Protein AF-A0A444QZM5-F1 (afdb_monomer)

pLDDT: mean 93.33, std 8.91, range [48.16, 98.94]

InterPro domains:
  IPR011050 Pectin lyase fold/virulence factor [SSF51126] (6-172)
  IPR012332 Autotransporter, pectate lyase C-like domain superfamily [G3DSA:2.160.20.20] (1-173)
  IPR043990 Autochaperone domain type 1 [PF18883] (43-160)
  IPR043990 Autochaperone domain type 1 [cd01344] (5-173)

Structure (mmCIF, N/CA/C/O backbone):
data_AF-A0A444QZM5-F1
#
_entry.id   AF-A0A444QZM5-F1
#
loop_
_atom_site.group_PDB
_atom_site.id
_atom_site.type_symbol
_atom_site.label_atom_id
_atom_site.label_alt_id
_atom_site.label_comp_id
_atom_site.label_asym_id
_atom_site.label_entity_id
_atom_site.label_seq_id
_atom_site.pdbx_PDB_ins_code
_atom_site.Cartn_x
_atom_site.Cartn_y
_atom_site.Cartn_z
_atom_site.occupancy
_atom_site.B_iso_or_equiv
_atom_site.auth_seq_id
_atom_site.auth_comp_id
_atom_site.auth_asym_id
_atom_site.auth_atom_id
_atom_site.pdbx_PDB_model_num
ATOM 1 N N . ILE A 1 1 ? -2.865 -13.140 19.852 1.00 48.16 1 ILE A N 1
ATOM 2 C CA . ILE A 1 1 ? -3.986 -13.309 18.902 1.00 48.16 1 ILE A CA 1
ATOM 3 C C . ILE A 1 1 ? -5.109 -12.424 19.416 1.00 48.16 1 ILE A C 1
ATOM 5 O O . ILE A 1 1 ? -5.540 -12.641 20.545 1.00 48.16 1 ILE A O 1
ATOM 9 N N . ALA A 1 2 ? -5.468 -11.370 18.686 1.00 49.56 2 ALA A N 1
ATOM 10 C CA . ALA A 1 2 ? -6.613 -10.533 19.038 1.00 49.56 2 ALA A CA 1
ATOM 11 C C . ALA A 1 2 ? -7.900 -11.242 18.573 1.00 49.56 2 ALA A C 1
ATOM 13 O O . ALA A 1 2 ? -7.873 -11.994 17.602 1.00 49.56 2 ALA A O 1
ATOM 14 N N . GLN A 1 3 ? -9.004 -11.099 19.308 1.00 54.69 3 GLN A N 1
ATOM 15 C CA . GLN A 1 3 ? -10.288 -11.703 18.933 1.00 54.69 3 GLN A CA 1
ATOM 16 C C . GLN A 1 3 ? -11.061 -10.740 18.021 1.00 54.69 3 GLN A C 1
ATOM 18 O O . GLN A 1 3 ? -11.029 -9.530 18.237 1.00 54.69 3 GLN A O 1
ATOM 23 N N . ARG A 1 4 ? -11.807 -11.263 17.035 1.00 61.09 4 ARG A N 1
ATOM 24 C CA . ARG A 1 4 ? -12.727 -10.449 16.218 1.00 61.09 4 ARG A CA 1
ATOM 25 C C . ARG A 1 4 ? -13.604 -9.572 17.119 1.00 61.09 4 ARG A C 1
ATOM 27 O O . ARG A 1 4 ? -14.242 -10.082 18.036 1.00 61.09 4 ARG A O 1
ATOM 34 N N . GLY A 1 5 ? -13.636 -8.269 16.842 1.00 66.38 5 GLY A N 1
ATOM 35 C CA . GLY A 1 5 ? -14.385 -7.279 17.625 1.00 66.38 5 GLY A CA 1
ATOM 36 C C . GLY A 1 5 ? -13.580 -6.531 18.695 1.00 66.38 5 GLY A C 1
ATOM 37 O O . GLY A 1 5 ? -14.138 -5.652 19.350 1.00 66.38 5 GLY A O 1
ATOM 38 N N . THR A 1 6 ? -12.283 -6.808 18.873 1.00 84.31 6 THR A N 1
ATOM 39 C CA . THR A 1 6 ? -11.417 -5.941 19.688 1.00 84.31 6 THR A CA 1
ATOM 40 C C . THR A 1 6 ? -11.025 -4.669 18.933 1.00 84.31 6 THR A C 1
ATOM 42 O O . THR A 1 6 ? -11.090 -4.604 17.703 1.00 84.31 6 THR A O 1
ATOM 45 N N . ALA A 1 7 ? -10.589 -3.645 19.670 1.00 90.62 7 ALA A N 1
ATOM 46 C CA . ALA A 1 7 ? -10.067 -2.408 19.102 1.00 90.62 7 ALA A CA 1
ATOM 47 C C . ALA A 1 7 ? -8.675 -2.097 19.665 1.00 90.62 7 ALA A C 1
ATOM 49 O O . ALA A 1 7 ?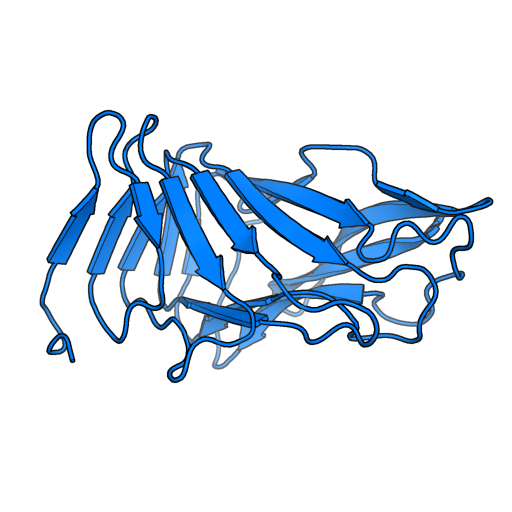 -8.467 -2.118 20.878 1.00 90.62 7 ALA A O 1
ATOM 50 N N . LEU A 1 8 ? -7.738 -1.759 18.780 1.00 94.31 8 LEU A N 1
ATOM 51 C CA . LEU A 1 8 ? -6.432 -1.208 19.112 1.00 94.31 8 LEU A CA 1
ATOM 52 C C . LEU A 1 8 ? -6.386 0.255 18.670 1.00 94.31 8 LEU A C 1
ATOM 54 O O . LEU A 1 8 ? -6.598 0.578 17.501 1.00 94.31 8 LEU A O 1
ATOM 58 N N . LYS A 1 9 ? -6.070 1.152 19.601 1.00 95.81 9 LYS A N 1
ATOM 59 C CA . LYS A 1 9 ? -5.902 2.575 19.311 1.00 95.81 9 LYS A CA 1
ATOM 60 C C . LYS A 1 9 ? -4.460 2.981 19.587 1.00 95.81 9 LYS A C 1
ATOM 62 O O . LYS A 1 9 ? -4.012 2.914 20.727 1.00 95.81 9 LYS A O 1
ATOM 67 N N . LEU A 1 10 ? -3.753 3.414 18.549 1.00 96.44 10 LEU A N 1
ATOM 68 C CA . LEU A 1 10 ? -2.413 3.981 18.656 1.00 96.44 10 LEU A CA 1
ATOM 69 C C . LEU A 1 10 ? -2.535 5.509 18.619 1.00 96.44 10 LEU A C 1
ATOM 71 O O . LEU A 1 10 ? -3.093 6.077 17.677 1.00 96.44 10 LEU A O 1
ATOM 75 N N . THR A 1 11 ? -2.054 6.177 19.667 1.00 95.81 11 THR A N 1
ATOM 76 C CA . THR A 1 11 ? -2.196 7.631 19.860 1.00 95.81 11 THR A CA 1
ATOM 77 C C . THR A 1 11 ? -0.871 8.290 20.20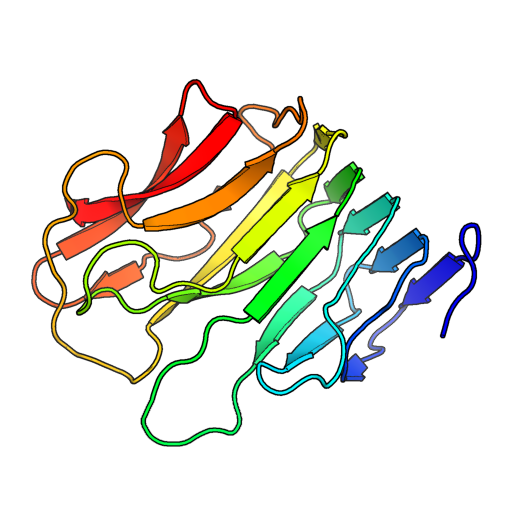1 1.00 95.81 11 THR A C 1
ATOM 79 O O . THR A 1 11 ? 0.067 7.612 20.603 1.00 95.81 11 THR A O 1
ATOM 82 N N . GLY A 1 12 ? -0.800 9.621 20.106 1.00 94.19 12 GLY A N 1
ATOM 83 C CA . GLY A 1 12 ? 0.451 10.341 20.349 1.00 94.19 12 GLY A CA 1
ATOM 84 C C . GLY A 1 12 ? 1.554 9.815 19.432 1.00 94.19 12 GLY A C 1
ATOM 85 O O . GLY A 1 12 ? 1.264 9.434 18.304 1.00 94.19 12 GLY A O 1
ATOM 86 N N . SER A 1 13 ? 2.785 9.742 19.930 1.00 95.75 13 SER A N 1
ATOM 87 C CA . SER A 1 13 ? 3.947 9.245 19.177 1.00 95.75 13 SER A CA 1
ATOM 88 C C . SER A 1 13 ? 4.198 7.741 19.361 1.00 95.75 13 SER A C 1
ATOM 90 O O . SER A 1 13 ? 5.345 7.296 19.337 1.00 95.75 13 SER A O 1
ATOM 92 N N . THR A 1 14 ? 3.155 6.942 19.623 1.00 97.69 14 THR A N 1
ATOM 93 C CA . THR A 1 14 ? 3.309 5.491 19.806 1.00 97.69 14 THR A CA 1
ATOM 94 C C . THR A 1 14 ? 3.831 4.826 18.535 1.00 97.69 14 THR A C 1
ATOM 96 O O . THR A 1 14 ? 3.341 5.088 17.436 1.00 97.69 14 THR A O 1
ATOM 99 N N . VAL A 1 15 ? 4.778 3.903 18.709 1.00 98.00 15 VAL A N 1
ATOM 100 C CA . VAL A 1 15 ? 5.305 3.045 17.646 1.00 98.00 15 VAL A CA 1
ATOM 101 C C . VAL A 1 15 ? 4.953 1.593 17.952 1.00 98.00 15 VAL A C 1
ATOM 103 O O . VAL A 1 15 ? 5.348 1.062 18.989 1.00 98.00 15 VAL A O 1
ATOM 106 N N . LEU A 1 16 ? 4.236 0.943 17.038 1.00 97.19 16 LEU A N 1
ATOM 107 C CA . LEU A 1 16 ? 4.004 -0.498 17.054 1.00 97.19 16 LEU A CA 1
ATOM 108 C C . LEU A 1 16 ? 4.927 -1.178 16.041 1.00 97.19 16 LEU A C 1
ATOM 110 O O . LEU A 1 16 ? 4.974 -0.771 14.884 1.00 97.19 16 LEU A O 1
ATOM 114 N N . ASN A 1 17 ? 5.611 -2.244 16.455 1.00 95.88 17 ASN A N 1
ATOM 115 C CA . ASN A 1 17 ? 6.415 -3.088 15.571 1.00 95.88 17 ASN A CA 1
ATOM 116 C C . ASN A 1 17 ? 5.840 -4.505 15.571 1.00 95.88 17 ASN A C 1
ATOM 118 O O . ASN A 1 17 ? 5.794 -5.140 16.624 1.00 95.88 17 ASN A O 1
ATOM 122 N N . GLY A 1 18 ? 5.422 -5.001 14.407 1.00 94.56 18 GLY A N 1
ATOM 123 C CA . GLY A 1 18 ? 4.886 -6.354 14.252 1.00 94.56 18 GLY A CA 1
ATOM 124 C C . GLY A 1 18 ? 3.562 -6.398 13.497 1.00 94.56 18 GLY A C 1
ATOM 125 O O . GLY A 1 18 ? 3.063 -5.381 13.019 1.00 94.56 18 GLY A O 1
ATOM 126 N N . ALA A 1 19 ? 3.001 -7.597 13.378 1.00 93.12 19 ALA A N 1
ATOM 127 C CA . ALA A 1 19 ? 1.701 -7.805 12.754 1.00 93.12 19 ALA A CA 1
ATOM 128 C C . ALA A 1 19 ? 0.545 -7.641 13.751 1.00 93.12 19 ALA A C 1
ATOM 130 O O . ALA A 1 19 ? 0.7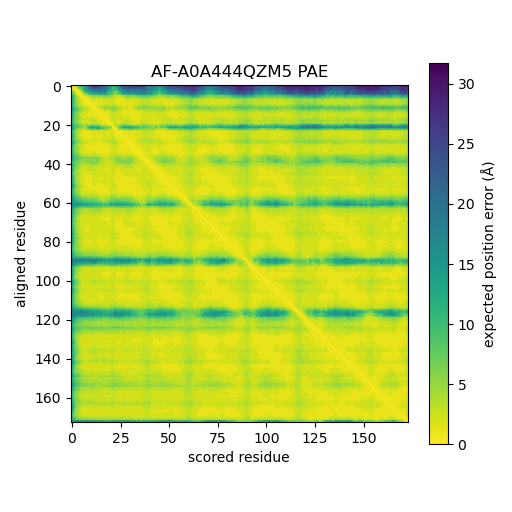09 -7.792 14.962 1.00 93.12 19 ALA A O 1
ATOM 131 N N . ILE A 1 20 ? -0.635 -7.355 13.209 1.00 91.69 20 ILE A N 1
ATOM 132 C CA . ILE A 1 20 ? -1.913 -7.299 13.925 1.00 91.69 20 ILE A CA 1
ATOM 133 C C . ILE A 1 20 ? -2.830 -8.353 13.303 1.00 91.69 20 ILE A C 1
ATOM 135 O O . ILE A 1 20 ? -2.944 -8.378 12.087 1.00 91.69 20 ILE A O 1
ATOM 139 N N . ASP A 1 21 ? -3.486 -9.197 14.099 1.00 85.50 21 ASP A N 1
ATOM 140 C CA . ASP A 1 21 ? -4.302 -10.310 13.586 1.00 85.50 21 ASP A CA 1
ATOM 141 C C . ASP A 1 21 ? -5.433 -10.704 14.564 1.00 85.50 21 ASP A C 1
ATOM 143 O O . ASP A 1 21 ? -5.129 -11.115 15.696 1.00 85.50 21 ASP A O 1
ATOM 147 N N . PRO A 1 22 ? -6.719 -10.636 14.154 1.00 81.62 22 PRO A N 1
ATOM 148 C CA . PRO A 1 22 ? -7.412 -9.506 13.527 1.00 81.62 22 PRO A CA 1
ATOM 149 C C . PRO A 1 22 ? -8.124 -8.612 14.568 1.00 81.62 22 PRO A C 1
ATOM 151 O O . PRO A 1 22 ? -8.666 -9.100 15.558 1.00 81.62 22 PRO A O 1
ATOM 154 N N . THR A 1 23 ? -8.139 -7.291 14.361 1.00 86.12 23 THR A N 1
ATOM 155 C CA . THR A 1 23 ? -8.777 -6.307 15.269 1.00 86.12 23 THR A CA 1
ATOM 156 C C . THR A 1 23 ? -9.147 -5.031 14.505 1.00 86.12 23 THR A C 1
ATOM 158 O O . THR A 1 23 ? -8.558 -4.758 13.462 1.00 86.12 23 THR A O 1
ATOM 161 N N . ASN A 1 24 ? -10.056 -4.208 15.033 1.00 94.06 24 ASN A N 1
ATOM 162 C CA . ASN A 1 24 ? -10.238 -2.832 14.557 1.00 94.06 24 ASN A CA 1
ATOM 163 C C . ASN A 1 24 ? -9.051 -1.970 14.989 1.00 94.06 24 ASN A C 1
ATOM 165 O O . ASN A 1 24 ? -8.594 -2.086 16.127 1.00 94.06 24 ASN A O 1
ATOM 169 N N . VAL A 1 25 ? -8.559 -1.094 14.117 1.00 96.75 25 VAL A N 1
ATOM 170 C CA . VAL A 1 25 ? -7.373 -0.275 14.375 1.00 96.75 25 VAL A CA 1
ATOM 171 C C . VAL A 1 25 ? -7.661 1.199 14.110 1.00 96.75 25 VAL A C 1
ATOM 173 O O . VAL A 1 25 ? -8.182 1.588 13.070 1.00 96.75 25 VAL A O 1
ATOM 176 N N . THR A 1 26 ? -7.269 2.057 15.048 1.00 97.88 26 THR A N 1
ATOM 177 C CA . THR A 1 26 ? -7.191 3.507 14.835 1.00 97.88 26 THR A CA 1
ATOM 178 C C . THR A 1 26 ? -5.751 3.970 15.014 1.00 97.88 26 THR A C 1
ATOM 180 O O . THR A 1 26 ? -5.203 3.854 16.112 1.00 97.88 26 THR A O 1
ATOM 183 N N . LEU A 1 27 ? -5.154 4.524 13.956 1.00 97.88 27 LEU A N 1
ATOM 184 C CA . LEU A 1 27 ? -3.873 5.231 14.004 1.00 97.88 27 LEU A CA 1
ATOM 185 C C . LEU A 1 27 ? -4.126 6.739 14.003 1.00 97.88 27 LEU A C 1
ATOM 187 O O . LEU A 1 27 ? -4.513 7.293 12.975 1.00 97.88 27 LEU A O 1
ATOM 191 N N . ALA A 1 28 ? -3.864 7.409 15.127 1.00 98.19 28 ALA A N 1
ATOM 192 C CA . ALA A 1 28 ? -3.828 8.871 15.178 1.00 98.19 28 ALA A CA 1
ATOM 193 C C . ALA A 1 28 ? -2.601 9.430 14.430 1.00 98.19 28 ALA A C 1
ATOM 195 O O . ALA A 1 28 ? -1.637 8.706 14.199 1.00 98.19 28 ALA A O 1
ATOM 196 N N . SER A 1 29 ? -2.602 10.726 14.103 1.00 96.94 29 SER A N 1
ATOM 197 C CA . SER A 1 29 ? -1.603 11.360 13.223 1.00 96.94 29 SER A CA 1
ATOM 198 C C . SER A 1 29 ? -0.136 11.227 13.649 1.00 96.94 29 SER A C 1
ATOM 200 O O . SER A 1 29 ? 0.737 11.181 12.789 1.00 96.94 29 SER A O 1
ATOM 202 N N . GLY A 1 30 ? 0.153 11.128 14.949 1.00 95.62 30 GLY A N 1
ATOM 203 C CA . GLY A 1 30 ? 1.518 10.905 15.450 1.00 95.62 30 GLY A CA 1
ATOM 204 C C . GLY A 1 30 ? 1.942 9.434 15.527 1.00 95.62 30 GLY A C 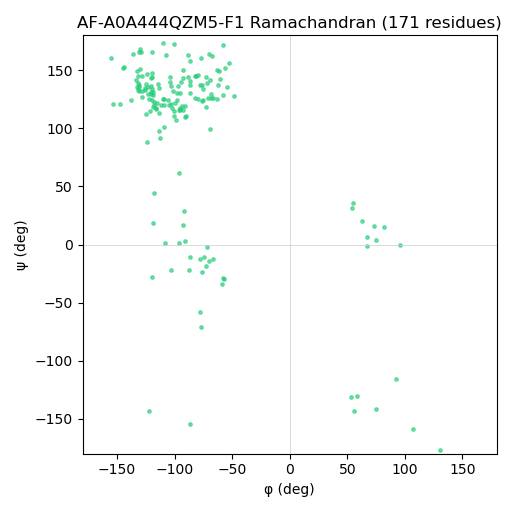1
ATOM 205 O O . GLY A 1 30 ? 3.114 9.146 15.766 1.00 95.62 30 GLY A O 1
ATOM 206 N N . ALA A 1 31 ? 1.006 8.497 15.364 1.00 98.44 31 ALA A N 1
ATOM 207 C CA . ALA A 1 31 ? 1.262 7.084 15.592 1.00 98.44 31 ALA A CA 1
ATOM 208 C C . ALA A 1 31 ? 1.918 6.433 14.375 1.00 98.44 31 ALA A C 1
ATOM 210 O O . ALA A 1 31 ? 1.590 6.745 13.230 1.00 98.44 31 ALA A O 1
ATOM 211 N N . THR A 1 32 ? 2.805 5.474 14.632 1.00 98.62 32 THR A N 1
ATOM 212 C CA . THR A 1 32 ? 3.478 4.681 13.601 1.00 98.62 32 THR A CA 1
ATOM 213 C C . THR A 1 32 ? 3.234 3.194 13.819 1.00 98.62 32 THR A C 1
ATOM 215 O O . THR A 1 32 ? 3.368 2.688 14.934 1.00 98.62 32 THR A O 1
ATOM 218 N N . TRP A 1 33 ? 2.934 2.474 12.744 1.00 98.44 33 TRP A N 1
ATOM 219 C CA . TRP A 1 33 ? 2.886 1.018 12.719 1.00 98.44 33 TRP A CA 1
ATOM 220 C C . TRP A 1 33 ? 3.859 0.469 11.674 1.00 98.44 33 TRP A C 1
ATOM 222 O O . TRP A 1 33 ? 3.691 0.675 10.477 1.00 98.44 33 TRP A O 1
ATOM 232 N N . ASN A 1 34 ? 4.875 -0.255 12.135 1.00 98.12 34 ASN A N 1
ATOM 233 C CA . ASN A 1 34 ? 5.849 -0.931 11.291 1.00 98.12 34 ASN A CA 1
ATOM 234 C C . ASN A 1 34 ? 5.445 -2.403 11.101 1.00 98.12 34 ASN A C 1
ATOM 236 O O . ASN A 1 34 ? 5.436 -3.175 12.065 1.00 98.12 34 ASN A O 1
ATOM 240 N N . ILE A 1 35 ? 5.142 -2.787 9.861 1.00 97.31 35 ILE A N 1
ATOM 241 C CA . ILE A 1 35 ? 4.800 -4.150 9.442 1.00 97.31 35 ILE A CA 1
ATOM 242 C C . ILE A 1 35 ? 6.053 -4.792 8.832 1.00 97.31 35 ILE A C 1
ATOM 244 O O . ILE A 1 35 ? 6.442 -4.422 7.722 1.00 97.31 35 ILE A O 1
ATOM 248 N N . PRO A 1 36 ? 6.708 -5.741 9.521 1.00 94.38 36 PRO A N 1
ATOM 249 C CA . PRO A 1 36 ? 7.919 -6.353 9.003 1.00 94.38 36 PRO A CA 1
ATOM 250 C C . PRO A 1 36 ? 7.609 -7.473 7.998 1.00 94.38 36 PRO A C 1
ATOM 252 O O . PRO A 1 36 ? 6.659 -8.238 8.163 1.00 94.38 36 PRO A O 1
ATOM 255 N N . ASP A 1 37 ? 8.455 -7.623 6.978 1.00 90.75 37 ASP A N 1
ATOM 256 C CA . ASP A 1 37 ? 8.315 -8.639 5.917 1.00 90.75 37 ASP A CA 1
ATOM 257 C C . ASP A 1 37 ? 8.599 -10.091 6.328 1.00 90.75 37 ASP A C 1
ATOM 259 O O . ASP A 1 37 ? 8.515 -11.031 5.535 1.00 90.75 37 ASP A O 1
ATOM 263 N N . ASN A 1 38 ? 8.982 -10.274 7.582 1.00 87.19 38 ASN A N 1
ATOM 264 C CA . ASN A 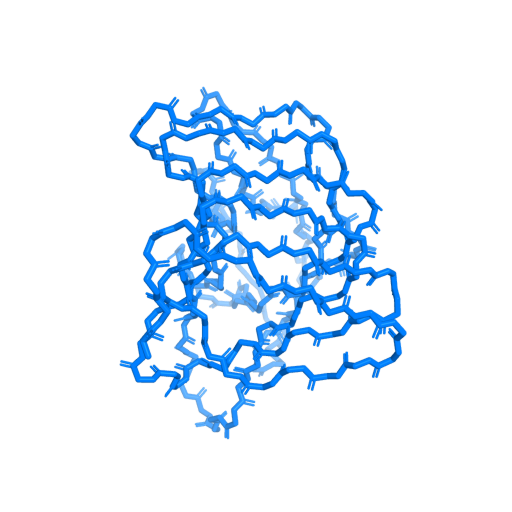1 38 ? 9.227 -11.556 8.213 1.00 87.19 38 ASN A CA 1
ATOM 265 C C . ASN A 1 38 ? 8.287 -11.786 9.403 1.00 87.19 38 ASN A C 1
ATOM 267 O O . ASN A 1 38 ? 8.584 -12.633 10.246 1.00 87.19 38 ASN A O 1
ATOM 271 N N . ALA A 1 39 ? 7.177 -11.042 9.488 1.00 87.31 39 ALA A N 1
ATOM 272 C CA . ALA A 1 39 ? 6.138 -11.326 10.465 1.00 87.31 39 ALA A CA 1
ATOM 273 C C . ALA A 1 39 ? 5.676 -12.789 10.341 1.00 87.31 39 ALA A C 1
ATOM 275 O O . ALA A 1 39 ? 5.465 -13.300 9.241 1.00 87.31 39 ALA A O 1
ATOM 276 N N . THR A 1 40 ? 5.522 -13.469 11.478 1.00 86.69 40 THR A N 1
ATOM 277 C CA . THR A 1 40 ? 5.087 -14.876 11.531 1.00 86.69 40 THR A CA 1
ATOM 278 C C . THR A 1 40 ? 3.606 -15.054 11.200 1.00 86.69 40 THR A C 1
ATOM 280 O O . THR A 1 40 ? 3.183 -16.159 10.871 1.00 86.69 40 THR A O 1
ATOM 283 N N . VAL A 1 41 ? 2.830 -13.972 11.277 1.00 90.44 41 VAL A N 1
ATOM 284 C CA . VAL A 1 41 ? 1.423 -13.893 10.880 1.00 90.44 41 VAL A CA 1
ATOM 285 C C . VAL A 1 41 ? 1.220 -12.686 9.972 1.00 90.44 41 VAL A C 1
ATOM 287 O O . VAL A 1 41 ? 1.939 -11.690 10.077 1.00 90.44 41 VAL A O 1
ATOM 290 N N . GLN A 1 42 ? 0.241 -12.774 9.075 1.00 91.56 42 GLN A N 1
ATOM 291 C CA . GLN A 1 42 ? -0.135 -11.661 8.211 1.00 91.56 42 GLN A CA 1
ATOM 292 C C . GLN A 1 42 ? -0.865 -10.585 9.020 1.00 91.56 42 GLN A C 1
ATOM 294 O O . GLN A 1 42 ? -1.655 -10.901 9.905 1.00 91.56 42 GLN A O 1
ATOM 299 N N . SER A 1 43 ? -0.641 -9.313 8.685 1.00 95.38 43 SER A N 1
ATOM 300 C CA . SER A 1 43 ? -1.444 -8.228 9.245 1.00 95.38 43 SER A CA 1
ATOM 301 C C . SER A 1 43 ? -2.850 -8.234 8.641 1.00 95.38 43 SER A C 1
ATOM 303 O O . SER A 1 43 ? -3.000 -8.039 7.431 1.00 95.38 43 SER A O 1
ATOM 305 N N . VAL A 1 44 ? -3.869 -8.426 9.476 1.00 95.56 44 VAL A N 1
ATOM 306 C CA . VAL A 1 44 ? -5.290 -8.436 9.117 1.00 95.56 44 VAL A CA 1
ATOM 307 C C . VAL A 1 44 ? -6.053 -7.472 10.030 1.00 95.56 44 VAL A C 1
ATOM 309 O O . VAL A 1 44 ? -5.956 -7.545 11.253 1.00 95.56 44 VAL A O 1
ATOM 312 N N . VAL A 1 45 ? -6.817 -6.556 9.438 1.00 95.75 45 VAL A N 1
ATOM 313 C CA . VAL A 1 45 ? -7.606 -5.533 10.140 1.00 95.75 45 VAL A CA 1
ATOM 314 C C . VAL A 1 45 ? -9.032 -5.535 9.599 1.00 95.75 45 VAL A C 1
ATOM 316 O O . VAL A 1 45 ? -9.235 -5.580 8.388 1.00 95.75 45 VAL A O 1
ATOM 319 N N . ASP A 1 46 ? -10.026 -5.477 10.483 1.00 94.75 46 ASP A N 1
ATOM 320 C CA . ASP A 1 46 ? -11.422 -5.341 10.058 1.00 94.75 46 ASP A CA 1
ATOM 321 C C . ASP A 1 46 ? -11.680 -3.875 9.658 1.00 94.75 46 ASP A C 1
ATOM 323 O O . ASP A 1 46 ? -11.735 -3.566 8.469 1.00 94.75 46 ASP A O 1
ATOM 327 N N . ASP A 1 47 ? -11.718 -2.951 10.620 1.00 96.81 47 ASP A N 1
ATOM 328 C CA . ASP A 1 47 ? -11.848 -1.512 10.352 1.00 96.81 47 ASP A CA 1
ATOM 329 C C . ASP A 1 47 ? -10.552 -0.748 10.663 1.00 96.81 47 ASP A C 1
ATOM 331 O O . ASP A 1 47 ? -10.054 -0.789 11.790 1.00 96.81 47 ASP A O 1
ATOM 335 N N . LEU A 1 48 ? -10.023 -0.005 9.685 1.00 98.31 48 LEU A N 1
ATOM 336 C CA . LEU A 1 48 ? -8.839 0.845 9.818 1.00 98.31 48 LEU A CA 1
ATOM 337 C C . LEU A 1 48 ? -9.203 2.332 9.682 1.00 98.31 48 LEU A C 1
ATOM 339 O O . LEU A 1 48 ? -9.533 2.798 8.594 1.00 98.31 48 LEU A O 1
ATOM 343 N N . SER A 1 49 ? -9.059 3.096 10.765 1.00 98.50 49 SER A N 1
ATOM 344 C CA . SER A 1 49 ? -9.050 4.566 10.739 1.00 98.50 49 SER A CA 1
ATOM 345 C C . SER A 1 49 ? -7.607 5.071 10.684 1.00 98.50 49 SER A C 1
ATOM 347 O O . SER A 1 49 ? -6.817 4.795 11.594 1.00 98.50 49 SER A O 1
ATOM 349 N N . HIS A 1 50 ? -7.241 5.766 9.605 1.00 98.44 50 HIS A N 1
ATOM 350 C CA . HIS A 1 50 ? -5.840 5.975 9.236 1.00 98.44 50 HIS A CA 1
ATOM 351 C C . HIS A 1 50 ? -5.454 7.454 9.095 1.00 98.44 50 HIS A C 1
ATOM 353 O O . HIS A 1 50 ? -5.487 8.013 8.000 1.00 98.44 50 HIS A O 1
ATOM 359 N N . ALA A 1 51 ? -5.042 8.074 10.204 1.00 98.69 51 ALA A N 1
ATOM 360 C CA . ALA A 1 51 ? -4.422 9.405 10.215 1.00 98.69 51 ALA A CA 1
ATOM 361 C C . ALA A 1 51 ? -2.892 9.354 10.398 1.00 98.69 51 ALA A C 1
ATOM 363 O O . ALA A 1 51 ? -2.206 10.319 10.076 1.00 98.69 51 ALA A O 1
ATOM 364 N N . GLY A 1 52 ? -2.365 8.258 10.956 1.00 98.56 52 GLY A N 1
ATOM 365 C CA . GLY A 1 52 ? -0.939 8.070 11.252 1.00 98.56 52 GLY A CA 1
ATOM 366 C C . GLY A 1 52 ? -0.112 7.511 10.094 1.00 98.56 52 GLY A C 1
ATOM 367 O O . GLY A 1 52 ? -0.453 7.667 8.925 1.00 98.56 52 GLY A O 1
ATOM 368 N N . GLN A 1 53 ? 0.990 6.846 10.435 1.00 98.75 53 GLN A N 1
ATOM 369 C CA . GLN A 1 53 ? 1.946 6.274 9.488 1.00 98.75 53 GLN A CA 1
ATOM 370 C C . GLN A 1 53 ? 1.946 4.744 9.569 1.00 98.75 53 GLN A C 1
ATOM 372 O O . GLN A 1 53 ? 1.997 4.168 10.656 1.00 98.75 53 GLN A O 1
ATOM 377 N N . ILE A 1 54 ? 1.929 4.078 8.420 1.00 98.81 54 ILE A N 1
ATOM 378 C CA . ILE A 1 54 ? 2.174 2.641 8.298 1.00 98.81 54 ILE A CA 1
ATOM 379 C C . ILE A 1 54 ? 3.410 2.458 7.427 1.00 98.81 54 ILE A C 1
ATOM 381 O O . ILE A 1 54 ? 3.485 2.997 6.325 1.00 98.81 54 ILE A O 1
ATOM 385 N N . HIS A 1 55 ? 4.377 1.682 7.897 1.00 98.38 55 HIS A N 1
ATOM 386 C CA . HIS A 1 55 ? 5.588 1.380 7.147 1.00 98.38 55 HIS A CA 1
ATOM 387 C C . HIS A 1 55 ? 5.733 -0.119 6.973 1.00 98.38 55 HIS A C 1
ATOM 389 O O . HIS A 1 55 ? 5.798 -0.858 7.954 1.00 98.38 55 HIS A O 1
ATOM 395 N N . PHE A 1 56 ? 5.862 -0.566 5.732 1.00 97.56 56 PHE A N 1
ATOM 396 C CA . PHE A 1 56 ? 6.370 -1.902 5.475 1.00 97.56 56 PHE A CA 1
ATOM 397 C C . PHE A 1 56 ? 7.892 -1.890 5.589 1.00 97.56 56 PHE A C 1
ATOM 399 O O . PHE A 1 56 ? 8.573 -1.094 4.940 1.00 97.56 56 PHE A O 1
ATOM 406 N N . THR A 1 57 ? 8.438 -2.756 6.439 1.00 94.56 57 THR A N 1
ATOM 407 C CA . THR A 1 57 ? 9.865 -2.760 6.775 1.00 94.56 57 THR A CA 1
ATOM 408 C C . THR A 1 57 ? 10.529 -4.082 6.393 1.00 94.56 57 THR A C 1
ATOM 410 O O . THR A 1 57 ? 9.918 -5.149 6.419 1.00 94.56 57 THR A O 1
ATOM 413 N N . SER A 1 58 ? 11.810 -4.015 6.015 1.00 90.94 58 SER A N 1
ATOM 414 C CA . SER A 1 58 ? 12.683 -5.187 5.882 1.00 90.94 58 SER A CA 1
ATOM 415 C C . SER A 1 58 ? 13.872 -5.033 6.801 1.00 90.94 58 SER A C 1
ATOM 417 O O . SER A 1 58 ? 14.445 -3.948 6.877 1.00 90.94 58 SER A O 1
ATOM 419 N N . THR A 1 59 ? 14.318 -6.137 7.381 1.00 86.44 59 THR A N 1
ATOM 420 C CA . THR A 1 59 ? 15.694 -6.273 7.877 1.00 86.44 59 THR A CA 1
ATOM 421 C C . THR A 1 59 ? 16.525 -7.214 7.003 1.00 86.44 59 THR A C 1
ATOM 423 O O . THR A 1 59 ? 17.692 -7.462 7.300 1.00 86.44 59 THR A O 1
ATOM 426 N N . ARG A 1 60 ? 15.945 -7.755 5.921 1.00 83.44 60 ARG A N 1
ATOM 427 C CA . ARG A 1 60 ? 16.620 -8.701 5.034 1.00 83.44 60 ARG A CA 1
ATOM 428 C C . ARG A 1 60 ? 17.595 -7.963 4.127 1.00 83.44 60 ARG A C 1
ATOM 430 O O . ARG A 1 60 ? 17.263 -6.946 3.522 1.00 83.44 60 ARG A O 1
ATOM 437 N N . THR A 1 61 ? 18.778 -8.537 3.965 1.00 77.44 61 THR A N 1
ATOM 438 C CA . THR A 1 61 ? 19.695 -8.193 2.881 1.00 77.44 61 THR A CA 1
ATOM 439 C C . THR A 1 61 ? 19.468 -9.160 1.715 1.00 77.44 61 THR A C 1
ATOM 441 O O . THR A 1 61 ? 19.217 -10.350 1.908 1.00 77.44 61 THR A O 1
ATOM 444 N N . GLY A 1 62 ? 19.508 -8.656 0.481 1.00 76.69 62 GLY A N 1
ATOM 445 C CA . GLY A 1 62 ? 19.342 -9.482 -0.719 1.00 76.69 62 GLY A CA 1
ATOM 446 C C . GLY A 1 62 ? 17.899 -9.579 -1.223 1.00 76.69 62 GLY A C 1
ATOM 447 O O . GLY A 1 62 ? 17.354 -8.595 -1.723 1.00 76.69 62 GLY A O 1
ATOM 448 N N . LYS A 1 63 ? 17.307 -10.784 -1.191 1.00 84.56 63 LYS A N 1
ATOM 449 C CA . LYS A 1 63 ? 16.031 -11.080 -1.869 1.00 84.56 63 LYS A CA 1
ATOM 450 C C . LYS A 1 63 ? 14.885 -10.242 -1.297 1.00 84.56 63 LYS A C 1
ATOM 452 O O . LYS A 1 63 ? 14.581 -10.324 -0.110 1.00 84.56 63 LYS A O 1
ATOM 457 N N . PHE A 1 64 ? 14.200 -9.512 -2.175 1.00 88.69 64 PHE A N 1
ATOM 458 C CA . PHE A 1 64 ? 12.966 -8.819 -1.829 1.00 88.69 64 PHE A CA 1
ATOM 459 C C . PHE A 1 64 ? 11.839 -9.823 -1.561 1.00 88.69 64 PHE A C 1
ATOM 461 O O . PHE A 1 64 ? 11.593 -10.722 -2.368 1.00 88.69 64 PHE A O 1
ATOM 468 N N . VAL A 1 65 ? 11.163 -9.660 -0.426 1.00 90.56 65 VAL A N 1
ATOM 469 C CA . VAL A 1 65 ? 9.974 -10.427 -0.053 1.00 90.56 65 VAL A CA 1
ATOM 470 C C . VAL A 1 65 ? 8.860 -9.423 0.252 1.00 90.56 65 VAL A C 1
ATOM 472 O O . VAL A 1 65 ? 8.979 -8.677 1.231 1.00 90.56 65 VAL A O 1
ATOM 475 N N . PRO A 1 66 ? 7.808 -9.363 -0.581 1.00 92.38 66 PRO A N 1
ATOM 476 C CA . PRO A 1 66 ? 6.642 -8.542 -0.298 1.00 92.38 66 PRO A CA 1
ATOM 477 C C . PRO A 1 66 ? 5.946 -8.961 0.995 1.00 92.38 66 PRO A C 1
ATOM 479 O O . PRO A 1 66 ? 5.800 -10.152 1.270 1.00 92.38 66 PRO A O 1
ATOM 482 N N . ALA A 1 67 ? 5.456 -7.983 1.745 1.00 94.88 67 ALA A N 1
ATOM 483 C CA . ALA A 1 67 ? 4.489 -8.185 2.811 1.00 94.88 67 ALA A CA 1
ATOM 484 C C . ALA A 1 67 ? 3.113 -7.656 2.398 1.00 94.88 67 ALA A C 1
ATOM 486 O O . ALA A 1 67 ? 2.958 -6.898 1.440 1.00 94.88 67 ALA A O 1
ATOM 487 N N . THR A 1 68 ? 2.085 -8.087 3.123 1.00 96.69 68 THR A N 1
ATOM 488 C CA . THR A 1 68 ? 0.702 -7.695 2.853 1.00 96.69 68 THR A CA 1
ATOM 489 C C . THR A 1 68 ? 0.007 -7.242 4.128 1.00 96.69 68 THR A C 1
ATOM 491 O O . THR A 1 68 ? 0.046 -7.939 5.142 1.00 96.69 68 THR A O 1
ATOM 494 N N . LEU A 1 69 ? -0.675 -6.103 4.043 1.00 98.31 69 LEU A N 1
ATOM 495 C CA . LEU A 1 69 ? -1.695 -5.677 4.994 1.00 98.31 69 LEU A CA 1
ATOM 496 C C . LEU A 1 69 ? -3.058 -5.937 4.361 1.00 98.31 69 LEU A C 1
ATOM 498 O O . LEU A 1 69 ? -3.375 -5.354 3.328 1.00 98.31 69 LEU A O 1
ATOM 502 N N . LYS A 1 70 ? -3.862 -6.801 4.975 1.00 98.19 70 LYS A N 1
ATOM 503 C CA . LYS A 1 70 ? -5.249 -7.021 4.575 1.00 98.19 70 LYS A CA 1
ATOM 504 C C . LYS A 1 70 ? -6.176 -6.207 5.471 1.00 98.19 70 LYS A C 1
ATOM 506 O O . LYS A 1 70 ? -6.070 -6.279 6.692 1.00 98.19 70 LYS A O 1
ATOM 511 N N . VAL A 1 71 ? -7.084 -5.458 4.864 1.00 98.12 71 VAL A N 1
ATOM 512 C CA . VAL A 1 71 ? -8.061 -4.609 5.544 1.00 98.12 71 VAL A CA 1
ATOM 513 C C . VAL A 1 71 ? -9.441 -4.885 4.962 1.00 98.12 71 VAL A C 1
ATOM 515 O O . VAL A 1 71 ? -9.572 -4.980 3.747 1.00 98.12 71 VAL A O 1
ATOM 518 N N . LYS A 1 72 ? -10.485 -4.994 5.784 1.00 97.62 72 LYS A N 1
ATOM 519 C CA . LYS A 1 72 ? -11.854 -5.036 5.254 1.00 97.62 72 LYS A CA 1
ATOM 520 C C . LYS A 1 72 ? -12.325 -3.631 4.877 1.00 97.62 72 LYS A C 1
ATOM 522 O O . LYS A 1 72 ? -12.634 -3.386 3.716 1.00 97.62 72 LYS A O 1
ATOM 527 N N . ASN A 1 73 ? -12.325 -2.702 5.831 1.00 98.44 73 ASN A N 1
ATOM 528 C CA . ASN A 1 73 ? -12.693 -1.305 5.612 1.00 98.44 73 ASN A CA 1
ATOM 529 C C . ASN A 1 73 ? -11.545 -0.365 5.977 1.00 98.44 73 ASN A C 1
ATOM 531 O O . ASN A 1 73 ? -11.011 -0.418 7.083 1.00 98.44 73 ASN A O 1
ATOM 535 N N . LEU A 1 74 ? -11.203 0.541 5.067 1.00 98.81 74 LEU A N 1
ATOM 536 C CA . LEU A 1 74 ? -10.204 1.577 5.277 1.00 98.81 74 LEU A CA 1
ATOM 537 C C . LEU A 1 74 ? -10.865 2.951 5.171 1.00 98.81 74 LEU A C 1
ATOM 539 O O . LEU A 1 74 ? -11.417 3.299 4.132 1.00 98.81 74 LEU A O 1
ATOM 543 N N . ASN A 1 75 ? -10.748 3.750 6.229 1.00 98.81 75 ASN A N 1
ATOM 544 C CA . ASN A 1 75 ? -11.082 5.168 6.234 1.00 98.81 75 ASN A CA 1
ATOM 545 C C . ASN A 1 75 ? -9.790 5.991 6.326 1.00 98.81 75 ASN A C 1
ATOM 547 O O . ASN A 1 75 ? -9.187 6.121 7.399 1.00 98.81 75 ASN A O 1
ATOM 551 N N . GLY A 1 76 ? -9.355 6.523 5.185 1.00 98.75 76 GLY A N 1
ATOM 552 C CA . GLY A 1 76 ? -8.171 7.363 5.080 1.00 98.75 76 GLY A CA 1
ATOM 553 C C . GLY A 1 76 ? -8.428 8.768 5.621 1.00 98.75 76 GLY A C 1
ATOM 554 O O . GLY A 1 76 ? -9.312 9.477 5.144 1.00 98.75 76 GLY A O 1
ATOM 555 N N . GLN A 1 77 ? -7.615 9.196 6.584 1.00 98.62 77 GLN A N 1
ATOM 556 C CA . GLN A 1 77 ? -7.677 10.512 7.226 1.00 98.62 77 GLN A CA 1
ATOM 557 C C . GLN A 1 77 ? -6.386 11.304 6.977 1.00 98.62 77 GLN A C 1
ATOM 559 O O . GLN A 1 77 ? -5.832 11.918 7.886 1.00 98.62 77 GLN A O 1
ATOM 564 N N . ASN A 1 78 ? -5.901 11.276 5.732 1.00 98.62 78 ASN A N 1
ATOM 565 C CA . ASN A 1 78 ? -4.599 11.803 5.305 1.00 98.62 78 ASN A CA 1
ATOM 566 C C . ASN A 1 78 ? -3.391 11.103 5.954 1.00 98.62 78 ASN A C 1
ATOM 568 O O . ASN A 1 78 ? -2.297 11.664 5.965 1.00 98.62 78 ASN A O 1
ATOM 572 N N . GLY A 1 79 ? -3.576 9.887 6.475 1.00 98.75 79 GLY A N 1
ATOM 573 C CA . GLY A 1 79 ? -2.472 9.027 6.885 1.00 98.75 79 GLY A CA 1
ATOM 574 C C . GLY A 1 79 ? -1.644 8.545 5.696 1.00 98.75 79 GLY A C 1
ATOM 575 O O . GLY A 1 79 ? -2.090 8.594 4.543 1.00 98.75 79 GLY A O 1
ATOM 576 N N . THR A 1 80 ? -0.437 8.070 5.992 1.00 98.88 80 THR A N 1
ATOM 577 C CA . THR A 1 80 ? 0.511 7.578 4.989 1.00 98.88 80 THR A CA 1
ATOM 578 C C . THR A 1 80 ? 0.759 6.084 5.145 1.00 98.88 80 THR A C 1
ATOM 580 O O . THR A 1 80 ? 1.019 5.607 6.251 1.00 98.88 80 THR A O 1
ATOM 583 N N . ILE A 1 81 ? 0.805 5.364 4.025 1.00 98.88 81 ILE A N 1
ATOM 584 C CA . ILE A 1 81 ? 1.324 3.998 3.943 1.00 98.88 81 ILE A CA 1
ATOM 585 C C . ILE A 1 81 ? 2.557 4.003 3.041 1.00 98.88 81 ILE A C 1
ATOM 587 O O . ILE A 1 81 ? 2.457 4.289 1.850 1.00 98.88 81 ILE A O 1
ATOM 591 N N . SER A 1 82 ? 3.719 3.664 3.597 1.00 98.69 82 SER A N 1
ATOM 592 C CA . SER A 1 82 ? 4.950 3.469 2.827 1.00 98.69 82 SER A CA 1
ATOM 593 C C . SER A 1 82 ? 5.074 2.010 2.393 1.00 98.69 82 SER A C 1
ATOM 595 O O . SER A 1 82 ? 5.298 1.129 3.228 1.00 98.69 82 SER A O 1
ATOM 597 N N . LEU A 1 83 ? 4.936 1.767 1.091 1.00 98.38 83 LEU A N 1
ATOM 598 C CA . LEU A 1 83 ? 5.024 0.464 0.434 1.00 98.38 83 LEU A CA 1
ATOM 599 C C . LEU A 1 83 ? 6.376 0.321 -0.260 1.00 98.38 83 LEU A C 1
ATOM 601 O O . LEU A 1 83 ? 6.829 1.233 -0.955 1.00 98.38 83 LEU A O 1
ATOM 605 N N . ARG A 1 84 ? 7.018 -0.837 -0.123 1.00 96.25 84 ARG A N 1
ATOM 606 C CA . ARG A 1 84 ? 8.241 -1.146 -0.862 1.00 96.25 84 ARG A CA 1
ATOM 607 C C . ARG A 1 84 ? 7.887 -1.731 -2.223 1.00 96.25 84 ARG A C 1
ATOM 609 O O . ARG A 1 84 ? 7.019 -2.592 -2.332 1.00 96.25 84 ARG A O 1
ATOM 616 N N . VAL A 1 85 ? 8.588 -1.294 -3.257 1.00 95.12 85 VAL A N 1
ATOM 617 C CA . VAL A 1 85 ? 8.373 -1.678 -4.655 1.00 95.12 85 VAL A CA 1
ATOM 618 C C . VAL A 1 85 ? 9.717 -2.049 -5.265 1.00 95.12 85 VAL A C 1
ATOM 620 O O . VAL A 1 85 ? 10.728 -1.431 -4.939 1.00 95.12 85 VAL A O 1
ATOM 623 N N . ARG A 1 86 ? 9.744 -3.036 -6.161 1.00 93.19 86 ARG A N 1
ATOM 624 C CA . ARG A 1 86 ? 10.904 -3.381 -6.993 1.00 93.19 86 ARG A CA 1
ATOM 625 C C . ARG A 1 86 ? 10.608 -3.069 -8.458 1.00 93.19 86 ARG A C 1
ATOM 627 O O . ARG A 1 86 ? 10.059 -3.921 -9.156 1.00 93.19 86 ARG A O 1
ATOM 634 N N . PRO A 1 87 ? 10.952 -1.857 -8.926 1.00 91.12 87 PRO A N 1
ATOM 635 C CA . PRO A 1 87 ? 10.669 -1.424 -10.294 1.00 91.12 87 PRO A CA 1
ATOM 636 C C . PRO A 1 87 ? 11.509 -2.154 -11.353 1.00 91.12 87 PRO A C 1
ATOM 638 O O . PRO A 1 87 ? 11.221 -2.077 -12.540 1.00 91.12 87 PRO A O 1
ATOM 641 N N . ASP A 1 88 ? 12.568 -2.844 -10.931 1.00 89.06 88 ASP A N 1
ATOM 642 C CA . ASP A 1 88 ? 13.514 -3.572 -11.775 1.00 89.06 88 ASP A CA 1
ATOM 643 C C . ASP A 1 88 ? 13.139 -5.044 -12.010 1.00 89.06 88 ASP A C 1
ATOM 645 O O . ASP A 1 88 ? 13.892 -5.780 -12.645 1.00 89.06 88 ASP A O 1
ATOM 649 N N . MET A 1 89 ? 11.996 -5.493 -11.489 1.00 86.44 89 MET A N 1
ATOM 650 C CA . MET A 1 89 ? 11.511 -6.864 -11.639 1.00 86.44 89 MET A CA 1
ATOM 651 C C . MET A 1 89 ? 10.150 -6.905 -12.341 1.00 86.44 89 MET A C 1
ATOM 653 O O . MET A 1 89 ? 9.469 -5.892 -12.478 1.00 86.44 89 MET A O 1
ATOM 657 N N . ALA A 1 90 ? 9.751 -8.099 -12.794 1.00 74.00 90 ALA A N 1
ATOM 658 C CA . ALA A 1 90 ? 8.441 -8.330 -13.405 1.00 74.00 90 ALA A CA 1
ATOM 659 C C . ALA A 1 90 ? 7.277 -7.941 -12.462 1.00 74.00 90 ALA A C 1
ATOM 661 O O . ALA A 1 90 ? 7.475 -7.639 -11.284 1.00 74.00 90 ALA A O 1
ATOM 662 N N . GLN A 1 91 ? 6.042 -7.955 -12.969 1.00 71.81 91 GLN A N 1
ATOM 663 C CA . GLN A 1 91 ? 4.851 -7.576 -12.196 1.00 71.81 91 GLN A CA 1
ATOM 664 C C . GLN A 1 91 ? 4.726 -8.344 -10.861 1.00 71.81 91 GLN A C 1
ATOM 666 O O . GLN A 1 91 ? 5.230 -9.457 -10.718 1.00 71.81 91 GLN A O 1
ATOM 671 N N . ASN A 1 92 ? 4.009 -7.753 -9.896 1.00 73.69 92 ASN A N 1
ATOM 672 C CA . ASN A 1 92 ? 3.761 -8.269 -8.535 1.00 73.69 92 ASN A CA 1
ATOM 673 C C . ASN A 1 92 ? 4.934 -8.222 -7.537 1.00 73.69 92 ASN A C 1
ATOM 675 O O . ASN A 1 92 ? 4.852 -8.839 -6.478 1.00 73.69 92 ASN A O 1
ATOM 679 N N . ASN A 1 93 ? 5.989 -7.448 -7.802 1.00 87.62 93 ASN A N 1
ATOM 680 C CA . ASN A 1 93 ? 7.081 -7.246 -6.843 1.00 87.62 93 ASN A CA 1
ATOM 681 C C . ASN A 1 93 ? 6.914 -5.957 -6.019 1.00 87.62 93 ASN A C 1
ATOM 683 O O . ASN A 1 93 ? 7.756 -5.060 -6.057 1.00 87.62 93 ASN A O 1
ATOM 687 N N . ALA A 1 94 ? 5.830 -5.873 -5.250 1.00 95.25 94 ALA A N 1
ATOM 688 C CA . ALA A 1 94 ? 5.588 -4.785 -4.306 1.00 95.25 94 ALA A CA 1
ATOM 689 C C . ALA A 1 94 ? 4.862 -5.282 -3.055 1.00 95.25 94 ALA A C 1
ATOM 691 O O . ALA A 1 94 ? 4.087 -6.237 -3.132 1.00 95.25 94 ALA A O 1
ATOM 692 N N . ASP A 1 95 ? 5.089 -4.607 -1.928 1.00 97.44 95 ASP A N 1
ATOM 693 C CA . ASP A 1 95 ? 4.197 -4.702 -0.775 1.00 97.44 95 ASP A CA 1
ATOM 694 C C . ASP A 1 95 ? 2.774 -4.335 -1.171 1.00 97.44 95 ASP A C 1
ATOM 696 O O . ASP A 1 95 ? 2.550 -3.539 -2.088 1.00 97.44 95 ASP A O 1
ATOM 700 N N . ARG A 1 96 ? 1.809 -4.906 -0.450 1.00 97.62 96 ARG A N 1
ATOM 701 C CA . ARG A 1 96 ? 0.410 -4.824 -0.843 1.00 97.62 96 ARG A CA 1
ATOM 702 C C . ARG A 1 96 ? -0.499 -4.406 0.294 1.00 97.62 96 ARG A C 1
ATOM 704 O O . ARG A 1 96 ? -0.476 -4.990 1.378 1.00 97.62 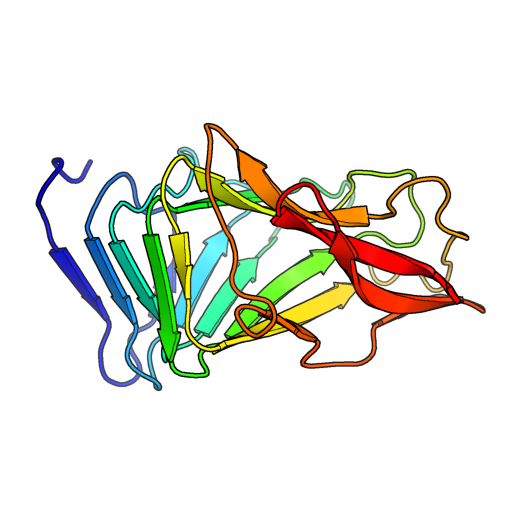96 ARG A O 1
ATOM 711 N N . LEU A 1 97 ? -1.361 -3.445 -0.004 1.00 98.75 97 LEU A N 1
ATOM 712 C CA . LEU A 1 97 ? -2.591 -3.219 0.736 1.00 98.75 97 LEU A CA 1
ATOM 713 C C . LEU A 1 97 ? -3.724 -3.979 0.038 1.00 98.75 97 LEU A C 1
ATOM 715 O O . LEU A 1 97 ? -4.022 -3.716 -1.121 1.00 98.75 97 LEU A O 1
ATOM 719 N N . VAL A 1 98 ? -4.362 -4.918 0.726 1.00 98.75 98 VAL A N 1
ATOM 720 C CA . VAL A 1 98 ? -5.515 -5.659 0.199 1.00 98.75 98 VAL A CA 1
ATOM 721 C C . VAL A 1 98 ? -6.779 -5.155 0.881 1.00 98.75 98 VAL A C 1
ATOM 723 O O . VAL A 1 98 ? -6.852 -5.201 2.106 1.00 98.75 98 VAL A O 1
ATOM 726 N N . ILE A 1 99 ? -7.769 -4.717 0.105 1.00 98.88 99 ILE A N 1
ATOM 727 C CA . ILE A 1 99 ? -9.128 -4.438 0.575 1.00 98.88 99 ILE A CA 1
ATOM 728 C C . ILE A 1 99 ? -9.983 -5.680 0.313 1.00 98.88 99 ILE A C 1
ATOM 730 O O . ILE A 1 99 ? -10.170 -6.076 -0.836 1.00 98.88 99 ILE A O 1
ATOM 734 N N . ASP A 1 100 ? -10.470 -6.319 1.374 1.00 98.44 100 ASP A N 1
ATOM 735 C CA . ASP A 1 100 ? -11.121 -7.633 1.312 1.00 98.44 100 ASP A CA 1
ATOM 736 C C . ASP A 1 100 ? -12.613 -7.540 1.669 1.00 98.44 100 ASP A C 1
ATOM 738 O O . ASP A 1 100 ? -12.988 -7.482 2.841 1.00 98.44 100 ASP A O 1
ATOM 742 N N . GLY A 1 101 ? -13.468 -7.486 0.643 1.00 98.38 101 GLY A N 1
ATOM 743 C CA . GLY A 1 101 ? -14.932 -7.489 0.761 1.00 98.38 101 GLY A CA 1
ATOM 744 C C . GLY A 1 101 ? -15.574 -6.255 1.404 1.00 98.38 101 GLY A C 1
ATOM 745 O O . GLY A 1 101 ? -16.779 -6.263 1.659 1.00 98.38 101 GLY A O 1
ATOM 746 N N . GLY A 1 102 ? -14.800 -5.208 1.693 1.00 98.25 102 GLY A N 1
ATOM 747 C CA . GLY A 1 102 ? -15.295 -3.942 2.235 1.00 98.25 102 GLY A CA 1
ATOM 748 C C . GLY A 1 102 ? -14.949 -2.746 1.354 1.00 98.25 102 GLY A C 1
ATOM 749 O O . GLY A 1 102 ? -15.031 -2.819 0.128 1.00 98.25 102 GLY A O 1
ATOM 750 N N . ARG A 1 103 ? -14.637 -1.600 1.962 1.00 98.81 103 ARG A N 1
ATOM 751 C CA . ARG A 1 103 ? -14.479 -0.335 1.227 1.00 98.81 103 ARG A CA 1
ATOM 752 C C . ARG A 1 103 ? -13.227 0.422 1.641 1.00 98.81 103 ARG A C 1
ATOM 754 O O . ARG A 1 103 ? -12.929 0.498 2.828 1.00 98.81 103 ARG A O 1
ATOM 761 N N . ALA A 1 104 ? -12.549 1.045 0.681 1.00 98.88 104 ALA A N 1
ATOM 762 C CA . ALA A 1 104 ? -11.585 2.108 0.952 1.00 98.88 104 ALA A CA 1
ATOM 763 C C . ALA A 1 104 ? -12.205 3.468 0.620 1.00 98.88 104 ALA A C 1
ATOM 765 O O . ALA A 1 104 ? -12.615 3.704 -0.518 1.00 98.88 104 ALA A O 1
ATOM 766 N N . THR A 1 105 ? -12.267 4.345 1.616 1.00 98.88 105 THR A N 1
ATOM 767 C CA . THR A 1 105 ? -12.863 5.682 1.528 1.00 98.88 105 THR A CA 1
ATOM 768 C C . THR A 1 105 ? -11.917 6.745 2.080 1.00 98.88 105 THR A C 1
ATOM 770 O O . THR A 1 105 ? -10.945 6.433 2.776 1.00 98.88 105 THR A O 1
ATOM 773 N N . GLY A 1 106 ? -12.236 8.016 1.842 1.00 98.62 106 GLY A N 1
ATOM 774 C CA . GLY A 1 106 ? -11.441 9.134 2.353 1.00 98.62 106 GLY A CA 1
ATOM 775 C C . GLY A 1 106 ? -10.146 9.301 1.565 1.00 98.62 106 GLY A C 1
ATOM 776 O O . GLY A 1 106 ? -10.156 9.163 0.349 1.00 98.62 106 GLY A O 1
ATOM 777 N N . LYS A 1 107 ? -9.033 9.628 2.231 1.00 98.81 107 LYS A N 1
ATOM 778 C CA . LYS A 1 107 ? -7.737 9.825 1.561 1.00 98.81 107 LYS A CA 1
ATOM 779 C C . LYS A 1 107 ? -6.588 9.197 2.335 1.00 98.81 107 LYS A C 1
ATOM 781 O O . LYS A 1 107 ? -6.338 9.557 3.486 1.00 98.81 107 LYS A O 1
ATOM 786 N N . THR A 1 108 ? -5.851 8.321 1.665 1.00 98.94 108 THR A N 1
ATOM 787 C CA . THR A 1 108 ? -4.596 7.726 2.131 1.00 98.94 108 THR A CA 1
ATOM 788 C C . THR A 1 108 ? -3.472 8.078 1.171 1.00 98.94 108 THR A C 1
ATOM 790 O O . THR A 1 108 ? -3.615 7.977 -0.046 1.00 98.94 108 THR A O 1
ATOM 793 N N . ILE A 1 109 ? -2.339 8.496 1.716 1.00 98.94 109 ILE A N 1
ATOM 794 C CA . ILE A 1 109 ? -1.149 8.828 0.942 1.00 98.94 109 ILE A CA 1
ATOM 795 C C . ILE A 1 109 ? -0.302 7.562 0.822 1.00 98.94 109 ILE A C 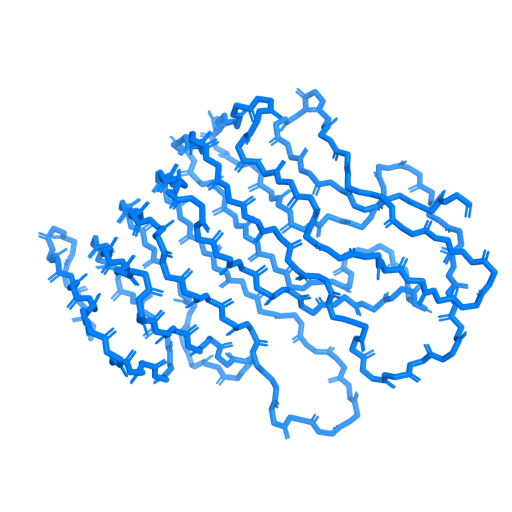1
ATOM 797 O O . ILE A 1 109 ? 0.137 7.004 1.823 1.00 98.94 109 ILE A O 1
ATOM 801 N N . LEU A 1 110 ? -0.066 7.092 -0.397 1.00 98.88 110 LEU A N 1
ATOM 802 C CA . LEU A 1 110 ? 0.852 5.992 -0.658 1.00 98.88 110 LEU A CA 1
ATOM 803 C C . LEU A 1 110 ? 2.229 6.567 -0.956 1.00 98.88 110 LEU A C 1
ATOM 805 O O . LEU A 1 110 ? 2.413 7.254 -1.961 1.00 98.88 110 LEU A O 1
ATOM 809 N N . ASN A 1 111 ? 3.192 6.270 -0.091 1.00 98.62 111 ASN A N 1
ATOM 810 C CA . ASN A 1 111 ? 4.600 6.520 -0.353 1.00 98.62 111 ASN A CA 1
ATOM 811 C C . ASN A 1 111 ? 5.239 5.249 -0.913 1.00 98.62 111 ASN A C 1
ATOM 813 O O . ASN A 1 111 ? 5.085 4.167 -0.354 1.00 98.62 111 ASN A O 1
ATOM 817 N N . LEU A 1 112 ? 5.965 5.367 -2.016 1.00 97.12 112 LEU A N 1
ATOM 818 C CA . LEU A 1 112 ? 6.559 4.240 -2.718 1.00 97.12 112 LEU A CA 1
ATOM 819 C C . LEU A 1 112 ? 8.070 4.265 -2.521 1.00 97.12 112 LEU A C 1
ATOM 821 O O . LEU A 1 112 ? 8.747 5.224 -2.898 1.00 97.12 112 LEU A O 1
ATOM 825 N N . VAL A 1 113 ? 8.598 3.197 -1.936 1.00 94.25 113 VAL A N 1
ATOM 826 C CA . VAL A 1 113 ? 10.019 3.036 -1.630 1.00 94.25 113 VAL A CA 1
ATOM 827 C C . VAL A 1 113 ? 10.628 2.063 -2.633 1.00 94.25 113 VAL A C 1
ATOM 829 O O . VAL A 1 113 ? 10.217 0.907 -2.688 1.00 94.25 113 VAL A O 1
ATOM 832 N N . ASN A 1 114 ? 11.626 2.497 -3.406 1.00 92.19 114 ASN A N 1
ATOM 833 C CA . ASN A 1 114 ? 12.388 1.602 -4.280 1.00 92.19 114 ASN A CA 1
ATOM 834 C C . ASN A 1 114 ? 13.250 0.655 -3.424 1.00 92.19 114 ASN A C 1
ATOM 836 O O . ASN A 1 114 ? 14.304 1.036 -2.912 1.00 92.19 114 ASN A O 1
ATOM 840 N N . ALA A 1 115 ? 12.784 -0.575 -3.221 1.00 87.31 115 ALA A N 1
ATOM 841 C CA . ALA A 1 115 ? 13.500 -1.571 -2.440 1.00 87.31 115 ALA A CA 1
ATOM 842 C C . ALA A 1 115 ? 14.767 -2.044 -3.157 1.00 87.31 115 ALA A C 1
ATOM 844 O O . ALA A 1 115 ? 14.798 -2.262 -4.360 1.00 87.31 115 ALA A O 1
ATOM 845 N N . GLY A 1 116 ? 15.838 -2.269 -2.400 1.00 73.88 116 GLY A N 1
ATOM 846 C CA . GLY A 1 116 ? 17.100 -2.760 -2.958 1.00 73.88 116 GLY A CA 1
ATOM 847 C C . GLY A 1 116 ? 17.916 -1.718 -3.726 1.00 73.88 116 GLY A C 1
ATOM 848 O O . GLY A 1 116 ? 18.966 -2.084 -4.244 1.00 73.88 116 GLY A O 1
ATOM 849 N N . ASN A 1 117 ? 17.483 -0.450 -3.761 1.00 69.19 117 ASN A N 1
ATOM 850 C CA . ASN A 1 117 ? 18.232 0.676 -4.333 1.00 69.19 117 ASN A CA 1
ATOM 851 C C . ASN A 1 117 ? 18.689 0.441 -5.782 1.00 69.19 117 ASN A C 1
ATOM 853 O O . ASN A 1 117 ? 19.748 0.920 -6.190 1.00 69.19 117 ASN A O 1
ATOM 857 N N . SER A 1 118 ? 17.912 -0.321 -6.557 1.00 74.00 118 SER A N 1
ATOM 858 C CA . SER A 1 118 ? 18.238 -0.565 -7.957 1.00 74.00 118 SER A CA 1
ATOM 859 C C . SER A 1 118 ? 18.118 0.741 -8.733 1.00 74.00 118 SER A C 1
ATOM 861 O O . SER A 1 118 ? 17.083 1.411 -8.686 1.00 74.00 118 SER A O 1
ATOM 863 N N . ALA A 1 119 ? 19.185 1.105 -9.444 1.00 81.56 119 ALA A N 1
ATOM 864 C CA . ALA A 1 119 ? 19.180 2.248 -10.351 1.00 81.56 119 ALA A CA 1
ATOM 865 C C . ALA A 1 119 ? 18.413 1.951 -11.651 1.00 81.56 119 ALA A C 1
ATOM 867 O O . ALA A 1 119 ? 18.152 2.868 -12.424 1.00 81.56 119 ALA A O 1
ATOM 868 N N . SER A 1 120 ? 18.058 0.688 -11.900 1.00 89.19 120 SER A N 1
ATOM 869 C CA . SER A 1 120 ? 17.306 0.253 -13.074 1.00 89.19 120 SER A CA 1
ATOM 870 C C . SER A 1 120 ? 15.807 0.218 -12.791 1.00 89.19 120 SER A C 1
ATOM 872 O O . SER A 1 120 ? 15.374 -0.045 -11.674 1.00 89.19 120 SER A O 1
ATOM 874 N N . GLY A 1 121 ? 15.013 0.447 -13.830 1.00 90.75 121 GLY A N 1
ATOM 875 C CA . GLY A 1 121 ? 13.571 0.228 -13.836 1.00 90.75 121 GLY A CA 1
ATOM 876 C C . GLY A 1 121 ? 13.160 -0.452 -15.136 1.00 90.75 121 GLY A C 1
ATOM 877 O O . GLY A 1 121 ? 13.934 -0.467 -16.096 1.00 90.75 121 GLY A O 1
ATOM 878 N N . LEU A 1 122 ? 11.954 -1.007 -15.163 1.00 92.69 122 LEU A N 1
ATOM 879 C CA . LEU A 1 122 ? 11.370 -1.651 -16.330 1.00 92.69 122 LEU A CA 1
ATOM 880 C C . LEU A 1 122 ? 10.081 -0.950 -16.753 1.00 92.69 122 LEU A C 1
ATOM 882 O O . LEU A 1 122 ? 9.270 -0.550 -15.919 1.00 92.69 122 LEU A O 1
ATOM 886 N N . ALA A 1 123 ? 9.852 -0.896 -18.064 1.00 93.00 123 ALA A N 1
ATOM 887 C CA . ALA A 1 123 ? 8.542 -0.545 -18.581 1.00 93.00 123 ALA A CA 1
ATOM 888 C C . ALA A 1 123 ? 7.500 -1.535 -18.040 1.00 93.00 123 ALA A C 1
ATOM 890 O O . A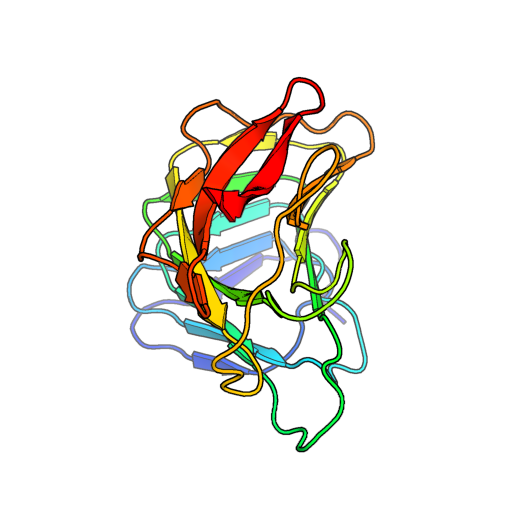LA A 1 123 ? 7.657 -2.756 -18.144 1.00 93.00 123 ALA A O 1
ATOM 891 N N . THR A 1 124 ? 6.420 -1.016 -17.472 1.00 93.19 124 THR A N 1
ATOM 892 C CA . THR A 1 124 ? 5.279 -1.824 -17.072 1.00 93.19 124 THR A CA 1
ATOM 893 C C . THR A 1 124 ? 4.471 -2.219 -18.299 1.00 93.19 124 THR A C 1
ATOM 895 O O . THR A 1 124 ? 4.140 -1.378 -19.128 1.00 93.19 124 THR A O 1
ATOM 898 N N . SER A 1 125 ? 4.094 -3.489 -18.387 1.00 90.75 125 SER A N 1
ATOM 899 C CA . SER A 1 125 ? 3.080 -3.979 -19.324 1.00 90.75 125 SER A CA 1
ATOM 900 C C . SER A 1 125 ? 1.737 -4.172 -18.611 1.00 90.75 125 SER A C 1
ATOM 902 O O . SER A 1 125 ? 1.665 -4.066 -17.385 1.00 90.75 125 SER A O 1
ATOM 904 N N . GLY A 1 126 ? 0.665 -4.466 -19.357 1.00 93.12 126 GLY A N 1
ATOM 905 C CA . GLY A 1 126 ? -0.653 -4.786 -18.795 1.00 93.12 126 GLY A CA 1
ATOM 906 C C . GLY A 1 126 ? -1.164 -3.728 -17.809 1.00 93.12 126 GLY A C 1
ATOM 907 O O . GLY A 1 126 ? -1.132 -2.537 -18.102 1.00 93.12 126 GLY A O 1
ATOM 908 N N . LYS A 1 127 ? -1.626 -4.162 -16.629 1.00 93.69 127 LYS A N 1
ATOM 909 C CA . LYS A 1 127 ? -2.135 -3.248 -15.593 1.00 93.69 127 LYS A CA 1
ATOM 910 C C . LYS A 1 127 ? -1.039 -2.508 -14.824 1.00 93.69 127 LYS A C 1
ATOM 912 O O . LYS A 1 127 ? -1.321 -1.431 -14.313 1.00 93.69 127 LYS A O 1
ATOM 917 N N . GLY A 1 128 ? 0.181 -3.041 -14.762 1.00 95.19 128 GLY A N 1
ATOM 918 C CA . GLY A 1 128 ? 1.296 -2.468 -14.003 1.00 95.19 128 GLY A CA 1
ATOM 919 C C . GLY A 1 128 ? 1.650 -3.244 -12.732 1.00 95.19 128 GLY A C 1
ATOM 920 O O . GLY A 1 128 ? 1.363 -4.436 -12.614 1.00 95.19 128 GLY A O 1
ATOM 921 N N . ILE A 1 129 ? 2.316 -2.582 -11.784 1.00 95.94 129 ILE A N 1
ATOM 922 C CA . ILE A 1 129 ? 2.707 -3.169 -10.494 1.00 95.94 129 ILE A CA 1
ATOM 923 C C . ILE A 1 129 ? 1.594 -2.898 -9.480 1.00 95.94 129 ILE A C 1
ATOM 925 O O . ILE A 1 129 ? 1.394 -1.760 -9.069 1.00 95.94 129 ILE A O 1
ATOM 929 N N . GLN A 1 130 ? 0.862 -3.933 -9.072 1.00 97.75 130 GLN A N 1
ATOM 930 C CA . GLN A 1 130 ? -0.245 -3.789 -8.125 1.00 97.75 130 GLN A CA 1
ATOM 931 C C . GLN A 1 130 ? 0.258 -3.468 -6.713 1.00 97.75 130 GLN A C 1
ATOM 933 O O . GLN A 1 130 ? 1.062 -4.221 -6.161 1.00 97.75 130 GLN A O 1
ATOM 938 N N . VAL A 1 131 ? -0.250 -2.381 -6.133 1.00 98.19 131 VAL A N 1
ATOM 939 C CA . VAL A 1 131 ? 0.092 -1.913 -4.775 1.00 98.19 131 VAL A CA 1
ATOM 940 C C . VAL A 1 131 ? -1.126 -1.863 -3.854 1.00 98.19 131 VAL A C 1
ATOM 942 O O . VAL A 1 131 ? -0.996 -2.082 -2.648 1.00 98.19 131 VAL A O 1
ATOM 945 N N . VAL A 1 132 ? -2.316 -1.663 -4.429 1.00 98.75 132 VAL A N 1
ATOM 946 C CA . VAL A 1 132 ? -3.595 -1.899 -3.757 1.00 98.75 132 VAL A CA 1
ATOM 947 C C . VAL A 1 132 ? -4.377 -2.932 -4.549 1.00 98.75 132 VAL A C 1
ATOM 949 O O . VAL A 1 132 ? -4.517 -2.813 -5.765 1.00 98.75 132 VAL A O 1
ATOM 952 N N . GLU A 1 133 ? -4.896 -3.937 -3.863 1.00 98.69 133 GLU A N 1
ATOM 953 C CA . GLU A 1 133 ? -5.719 -4.984 -4.455 1.00 98.69 133 GLU A CA 1
ATOM 954 C C . GLU A 1 133 ? -7.097 -4.988 -3.797 1.00 98.69 133 GLU A C 1
ATOM 956 O O . GLU A 1 133 ? -7.204 -5.103 -2.580 1.00 98.69 133 GLU A O 1
ATOM 961 N N . ALA A 1 134 ? -8.147 -4.868 -4.600 1.00 98.75 134 ALA A N 1
ATOM 962 C CA . ALA A 1 134 ? -9.522 -5.043 -4.158 1.00 98.75 134 ALA A CA 1
ATOM 963 C C . ALA A 1 134 ? -9.988 -6.466 -4.500 1.00 98.75 134 ALA A C 1
ATOM 965 O O . ALA A 1 134 ? -9.929 -6.883 -5.656 1.00 98.75 134 ALA A O 1
ATOM 966 N N . ILE A 1 135 ? -10.450 -7.218 -3.498 1.00 98.75 135 ILE A N 1
ATOM 967 C CA . ILE A 1 135 ? -10.955 -8.589 -3.664 1.00 98.75 135 ILE A CA 1
ATOM 968 C C . ILE A 1 135 ? -12.323 -8.768 -3.013 1.00 98.75 135 ILE A C 1
ATOM 970 O O . ILE A 1 135 ? -12.763 -7.953 -2.203 1.00 98.75 135 ILE A O 1
ATOM 974 N N . ASN A 1 136 ? -12.992 -9.873 -3.349 1.00 98.44 136 ASN A N 1
ATOM 975 C CA . ASN A 1 136 ? -14.243 -10.303 -2.716 1.00 98.44 136 ASN A CA 1
ATOM 976 C C . ASN A 1 136 ? -15.357 -9.241 -2.750 1.00 98.44 136 ASN A C 1
ATOM 978 O O . ASN A 1 136 ? -16.148 -9.129 -1.819 1.00 98.44 136 ASN A O 1
ATOM 982 N N . GLY A 1 137 ? -15.423 -8.465 -3.838 1.00 98.44 137 GLY A N 1
ATOM 983 C CA . GLY A 1 137 ? -16.415 -7.401 -4.019 1.00 98.44 137 GLY A CA 1
ATOM 984 C C . GLY A 1 137 ? -16.064 -6.084 -3.324 1.00 98.44 137 GLY A C 1
ATOM 985 O O . GLY A 1 137 ? -16.941 -5.237 -3.166 1.00 98.44 137 GLY A O 1
ATOM 986 N N . ALA A 1 138 ? -14.810 -5.908 -2.896 1.00 98.81 138 ALA A N 1
ATOM 987 C CA . ALA A 1 138 ? -14.349 -4.645 -2.345 1.00 98.81 138 ALA A CA 1
ATOM 988 C C . ALA A 1 138 ? -14.444 -3.491 -3.352 1.00 98.81 138 ALA A C 1
ATOM 990 O O . ALA A 1 138 ? -14.253 -3.686 -4.550 1.00 98.81 138 ALA A O 1
ATOM 991 N N . THR A 1 139 ? -14.669 -2.280 -2.841 1.00 98.81 139 THR A N 1
ATOM 992 C CA . THR A 1 139 ? -14.689 -1.042 -3.639 1.00 98.81 139 THR A CA 1
ATOM 993 C C . THR A 1 139 ? -13.702 -0.014 -3.099 1.00 98.81 139 THR A C 1
ATOM 995 O O . THR A 1 139 ? -13.541 0.104 -1.882 1.00 98.81 139 THR A O 1
ATOM 998 N N . THR A 1 140 ? -13.103 0.794 -3.964 1.00 98.81 140 THR A N 1
ATOM 999 C CA . THR A 1 140 ? -12.237 1.917 -3.591 1.00 98.81 140 THR A CA 1
ATOM 1000 C C . THR A 1 140 ? -12.771 3.210 -4.196 1.00 98.81 140 THR A C 1
ATOM 1002 O O . THR A 1 140 ? -13.057 3.274 -5.387 1.00 98.81 140 THR A O 1
ATOM 1005 N N . GLU A 1 141 ? -12.927 4.263 -3.398 1.00 98.75 141 GLU A N 1
ATOM 1006 C CA . GLU A 1 141 ? -13.273 5.582 -3.942 1.00 98.75 141 GLU A CA 1
ATOM 1007 C C . GLU A 1 141 ? -12.153 6.099 -4.858 1.00 98.75 141 GLU A C 1
ATOM 1009 O O . GLU A 1 141 ? -10.977 5.814 -4.634 1.00 98.75 141 GLU A O 1
ATOM 1014 N N . GLU A 1 142 ? -12.495 6.903 -5.868 1.00 97.62 142 GLU A N 1
ATOM 1015 C CA . GLU A 1 142 ? -11.512 7.488 -6.796 1.00 97.62 142 GLU A CA 1
ATOM 1016 C C . GLU A 1 142 ? -10.442 8.325 -6.072 1.00 97.62 142 GLU A C 1
ATOM 1018 O O . GLU A 1 142 ? -9.305 8.393 -6.520 1.00 97.62 142 GLU A O 1
ATOM 1023 N N . GLY A 1 143 ? -10.777 8.916 -4.920 1.00 97.50 143 GLY A N 1
ATOM 1024 C CA . GLY A 1 143 ? -9.849 9.675 -4.074 1.00 97.50 143 GLY A CA 1
ATOM 1025 C C . GLY A 1 143 ? -9.223 8.894 -2.912 1.00 97.50 143 GLY A C 1
ATOM 1026 O O . GLY A 1 143 ? -8.451 9.485 -2.153 1.00 97.50 143 GLY A O 1
ATOM 1027 N N . ALA A 1 144 ? -9.536 7.597 -2.762 1.00 98.81 144 ALA A N 1
ATOM 1028 C CA . ALA A 1 144 ? -9.129 6.786 -1.608 1.00 98.81 144 ALA A CA 1
ATOM 1029 C C . ALA A 1 144 ? -7.608 6.730 -1.425 1.00 98.81 144 ALA A C 1
ATOM 1031 O O . ALA A 1 144 ? -7.115 6.693 -0.292 1.00 98.81 144 ALA A O 1
ATOM 1032 N N . PHE A 1 145 ? -6.867 6.752 -2.534 1.00 98.94 145 PHE A N 1
ATOM 1033 C CA . PHE A 1 145 ? -5.415 6.687 -2.549 1.00 98.94 145 PHE A CA 1
ATOM 1034 C C . PHE A 1 145 ? -4.827 7.764 -3.453 1.00 98.94 145 PHE A C 1
ATOM 1036 O O . PHE A 1 145 ? -5.317 8.021 -4.548 1.00 98.94 145 PHE A O 1
ATOM 1043 N N . VAL A 1 146 ? -3.738 8.377 -3.001 1.00 98.81 146 VAL A N 1
ATOM 1044 C CA . VAL A 1 146 ? -2.927 9.289 -3.812 1.00 98.81 146 VAL A CA 1
ATOM 1045 C C . VAL A 1 146 ? -1.459 8.928 -3.672 1.00 98.81 146 VAL A C 1
ATOM 1047 O O . VAL A 1 146 ? -1.027 8.476 -2.615 1.00 98.81 146 VAL A O 1
ATOM 1050 N N . GLN A 1 147 ? -0.671 9.162 -4.713 1.00 98.75 147 GLN A N 1
ATOM 1051 C CA . GLN A 1 147 ? 0.777 9.006 -4.635 1.00 98.75 147 GLN A CA 1
ATOM 1052 C C . GLN A 1 147 ? 1.401 10.194 -3.892 1.00 98.75 147 GLN A C 1
ATOM 1054 O O . GLN A 1 147 ? 1.208 11.345 -4.278 1.00 98.75 147 GLN A O 1
ATOM 1059 N N . GLY A 1 148 ? 2.140 9.919 -2.816 1.00 98.50 148 GLY A N 1
ATOM 1060 C CA . GLY A 1 148 ? 2.768 10.935 -1.966 1.00 98.50 148 GLY A CA 1
ATOM 1061 C C . GLY A 1 148 ? 4.158 11.376 -2.416 1.00 98.50 148 GLY A C 1
ATOM 1062 O O . GLY A 1 148 ? 4.599 12.470 -2.072 1.00 98.50 148 GLY A O 1
ATOM 1063 N N . ASN A 1 149 ? 4.851 10.554 -3.205 1.00 97.81 149 ASN A N 1
ATOM 1064 C CA . ASN A 1 149 ? 6.197 10.831 -3.695 1.00 97.81 149 ASN A CA 1
ATOM 1065 C C . ASN A 1 149 ? 6.402 10.307 -5.122 1.00 97.81 149 ASN A C 1
ATOM 1067 O O . ASN A 1 149 ? 5.809 9.311 -5.532 1.00 97.81 149 ASN A O 1
ATOM 1071 N N . ARG A 1 150 ? 7.306 10.938 -5.876 1.00 95.00 150 ARG A N 1
ATOM 1072 C CA . ARG A 1 150 ? 7.749 10.417 -7.175 1.00 95.00 150 ARG A CA 1
ATOM 1073 C C . ARG A 1 150 ? 8.555 9.133 -6.966 1.00 95.00 150 ARG A C 1
ATOM 1075 O O . ARG A 1 150 ? 9.545 9.145 -6.237 1.00 95.00 150 ARG A O 1
ATOM 1082 N N . LEU A 1 151 ? 8.162 8.057 -7.646 1.00 95.06 151 LEU A N 1
ATOM 1083 C CA . LEU A 1 151 ? 8.972 6.849 -7.786 1.00 95.06 151 LEU A CA 1
ATOM 1084 C C . LEU A 1 151 ? 9.628 6.873 -9.167 1.00 95.06 151 LEU A C 1
ATOM 1086 O O . LEU A 1 151 ? 8.937 6.816 -10.179 1.00 95.06 151 LEU A O 1
ATOM 1090 N N . GLN A 1 152 ? 10.953 6.969 -9.208 1.00 94.00 152 GLN A N 1
ATOM 1091 C CA . GLN A 1 152 ? 11.738 6.923 -10.440 1.00 94.00 152 GLN A CA 1
ATOM 1092 C C . GLN A 1 152 ? 12.789 5.821 -10.329 1.00 94.00 152 GLN A C 1
ATOM 1094 O O . GLN A 1 152 ? 13.427 5.674 -9.284 1.00 94.00 152 GLN A O 1
ATOM 1099 N N . ALA A 1 153 ? 12.975 5.062 -11.406 1.00 92.94 153 ALA A N 1
ATOM 1100 C CA . ALA A 1 153 ? 14.034 4.067 -11.509 1.00 92.94 153 ALA A CA 1
ATOM 1101 C C . ALA A 1 153 ? 14.510 3.968 -12.964 1.00 92.94 153 ALA A C 1
ATOM 1103 O O . ALA A 1 153 ? 13.728 3.688 -13.876 1.00 92.94 153 ALA A O 1
ATOM 1104 N N . GLY A 1 154 ? 15.796 4.229 -13.189 1.00 92.25 154 GLY A N 1
ATOM 1105 C CA . GLY A 1 154 ? 16.359 4.393 -14.525 1.00 92.25 154 GLY A CA 1
ATOM 1106 C C . GLY A 1 154 ? 15.665 5.517 -15.296 1.00 92.25 154 GLY A C 1
ATOM 1107 O O . GLY A 1 154 ? 15.486 6.624 -14.785 1.00 92.25 154 GLY A O 1
ATOM 1108 N N . ALA A 1 155 ? 15.261 5.215 -16.529 1.00 92.44 155 ALA A N 1
ATOM 1109 C CA . ALA A 1 155 ? 14.539 6.146 -17.394 1.00 92.44 155 ALA A CA 1
ATOM 1110 C C . ALA A 1 155 ? 13.045 6.289 -17.046 1.00 92.44 155 ALA A C 1
ATOM 1112 O O . ALA A 1 155 ? 12.410 7.218 -17.531 1.00 92.44 155 ALA A O 1
ATOM 1113 N N . PHE A 1 156 ? 12.496 5.404 -16.208 1.00 94.50 156 PHE A N 1
ATOM 1114 C CA . PHE A 1 156 ? 11.056 5.291 -15.990 1.00 94.50 156 PHE A CA 1
ATOM 1115 C C . PHE A 1 156 ? 10.597 6.056 -14.753 1.00 94.50 156 PHE A C 1
ATOM 1117 O O . PHE A 1 156 ? 11.204 5.955 -13.678 1.00 94.50 156 PHE A O 1
ATOM 1124 N N . ASN A 1 157 ? 9.479 6.764 -14.892 1.00 95.06 157 ASN A N 1
ATOM 1125 C CA . ASN A 1 157 ? 8.717 7.301 -13.766 1.00 95.06 157 ASN A CA 1
ATOM 1126 C C . ASN A 1 157 ? 7.482 6.449 -13.547 1.00 95.06 157 ASN A C 1
ATOM 1128 O O . ASN A 1 157 ? 6.848 6.053 -14.512 1.00 95.06 157 ASN A O 1
ATOM 1132 N N . TYR A 1 158 ? 7.132 6.184 -12.294 1.00 96.25 158 TYR A N 1
ATOM 1133 C CA . TYR A 1 158 ? 5.987 5.349 -11.965 1.00 96.25 158 TYR A CA 1
ATOM 1134 C C . TYR A 1 158 ? 4.889 6.191 -11.326 1.00 96.25 158 TYR A C 1
ATOM 1136 O O . TYR A 1 158 ? 5.105 6.784 -10.262 1.00 96.25 158 TYR A O 1
ATOM 1144 N N . SER A 1 159 ? 3.724 6.217 -11.969 1.00 97.88 159 SER A N 1
ATOM 1145 C CA . SER A 1 159 ? 2.514 6.886 -11.495 1.00 97.88 159 SER A CA 1
ATOM 1146 C C . SER A 1 159 ? 1.508 5.880 -10.943 1.00 97.88 159 SER A C 1
ATOM 1148 O O . SER A 1 159 ? 1.381 4.774 -11.462 1.00 97.88 159 SER A O 1
ATOM 1150 N N . LEU A 1 160 ? 0.780 6.265 -9.900 1.00 98.50 160 LEU A N 1
ATOM 1151 C CA . LEU A 1 160 ? -0.310 5.494 -9.317 1.00 98.50 160 LEU A CA 1
ATOM 1152 C C . LEU A 1 160 ? -1.605 5.719 -10.106 1.00 98.50 160 LEU A C 1
ATOM 1154 O O . LEU A 1 160 ? -2.066 6.849 -10.256 1.00 98.50 160 LEU A O 1
ATOM 1158 N N . ASN A 1 161 ? -2.227 4.632 -10.551 1.00 98.12 161 ASN A N 1
ATOM 1159 C CA . ASN A 1 161 ? -3.441 4.646 -11.353 1.00 98.12 161 ASN A CA 1
ATOM 1160 C C . ASN A 1 161 ? -4.462 3.647 -10.794 1.00 98.12 161 ASN A C 1
ATOM 1162 O O . ASN A 1 161 ? -4.118 2.505 -10.483 1.00 98.12 161 ASN A O 1
ATOM 1166 N N . ARG A 1 162 ? -5.723 4.075 -10.702 1.00 98.50 162 ARG A N 1
ATOM 1167 C CA . ARG A 1 162 ? -6.867 3.218 -10.376 1.00 98.50 162 ARG A CA 1
ATOM 1168 C C . ARG A 1 162 ? -7.423 2.578 -11.645 1.00 98.50 162 ARG A C 1
ATOM 1170 O O . ARG A 1 162 ? -7.538 3.258 -12.662 1.00 98.50 162 ARG A O 1
ATOM 1177 N N . ASP A 1 163 ? -7.823 1.314 -11.559 1.00 97.94 163 ASP A N 1
ATOM 1178 C CA . ASP A 1 163 ? -8.494 0.598 -12.648 1.00 97.94 163 ASP A CA 1
ATOM 1179 C C . ASP A 1 163 ? -9.974 0.317 -12.354 1.00 97.94 163 ASP A C 1
ATOM 1181 O O . ASP A 1 163 ? -10.489 0.564 -11.262 1.00 97.94 163 ASP A O 1
ATOM 1185 N N . SER A 1 164 ? -10.679 -0.209 -13.362 1.00 97.81 164 SER A N 1
ATOM 1186 C CA . SER A 1 164 ? -12.094 -0.593 -13.278 1.00 97.81 164 SER A CA 1
ATOM 1187 C C . SER A 1 164 ? -12.372 -1.768 -12.335 1.00 97.81 164 SER A C 1
ATOM 1189 O O . SER A 1 164 ? -13.528 -2.053 -12.055 1.00 97.81 164 SER A O 1
ATOM 1191 N N . ASP A 1 165 ? -11.340 -2.485 -11.890 1.00 98.19 165 ASP A N 1
ATOM 1192 C CA . ASP A 1 165 ? -11.442 -3.583 -10.923 1.00 98.19 165 ASP A CA 1
ATOM 1193 C C . ASP A 1 165 ? -11.238 -3.122 -9.473 1.00 98.19 165 ASP A C 1
ATOM 1195 O O . ASP A 1 165 ? -10.956 -3.941 -8.601 1.00 98.19 165 ASP A O 1
ATOM 1199 N N . GLU A 1 166 ? -11.344 -1.811 -9.227 1.00 98.75 166 GLU A N 1
ATOM 1200 C CA . GLU A 1 166 ? -11.195 -1.171 -7.916 1.00 98.75 166 GLU A CA 1
ATOM 1201 C C . GLU A 1 166 ? -9.767 -1.246 -7.334 1.00 98.75 166 GLU A C 1
ATOM 1203 O O . GLU A 1 166 ? -9.510 -0.686 -6.265 1.00 98.75 166 GLU A O 1
ATOM 1208 N N . SER A 1 167 ? -8.822 -1.885 -8.031 1.00 98.75 167 SER A N 1
ATOM 1209 C CA . SER A 1 167 ? -7.419 -1.999 -7.628 1.00 98.75 167 SER A CA 1
ATOM 1210 C C . SER A 1 167 ? -6.580 -0.824 -8.133 1.00 98.75 167 SER A C 1
ATOM 1212 O O . SER A 1 167 ? -6.972 -0.084 -9.040 1.00 98.75 167 SER A O 1
ATOM 1214 N N . TRP A 1 168 ? -5.398 -0.654 -7.533 1.00 98.69 168 TRP A N 1
ATOM 1215 C CA . TRP A 1 168 ? -4.472 0.423 -7.873 1.00 98.69 168 TRP A CA 1
ATOM 1216 C C . TRP A 1 168 ? -3.086 -0.108 -8.217 1.00 98.69 168 TRP A C 1
ATOM 1218 O O . TRP A 1 168 ? -2.506 -0.943 -7.510 1.00 98.69 168 TRP A O 1
ATOM 1228 N N . TYR A 1 169 ? -2.549 0.426 -9.306 1.00 98.00 169 TYR A N 1
ATOM 1229 C CA . TYR A 1 169 ? -1.338 -0.042 -9.956 1.00 98.00 169 TYR A CA 1
ATOM 1230 C C . TYR A 1 169 ? -0.368 1.108 -10.176 1.00 98.00 169 TYR A C 1
ATOM 1232 O O . TYR A 1 169 ? -0.775 2.224 -10.483 1.00 98.00 169 TYR A O 1
ATOM 1240 N N . LEU A 1 170 ? 0.924 0.819 -10.070 1.00 97.44 170 LEU A N 1
ATOM 1241 C CA . LEU A 1 170 ? 1.971 1.693 -10.575 1.00 97.44 170 LEU A CA 1
ATOM 1242 C C . LEU A 1 170 ? 2.227 1.385 -12.050 1.00 97.44 170 LEU A C 1
ATOM 1244 O O . LEU A 1 170 ? 2.441 0.220 -12.405 1.00 97.44 170 LEU A O 1
ATOM 1248 N N . ARG A 1 171 ? 2.242 2.420 -12.889 1.00 96.25 171 ARG A N 1
ATOM 1249 C CA . ARG A 1 171 ? 2.530 2.337 -14.328 1.00 96.25 171 ARG A CA 1
ATOM 1250 C C . ARG A 1 171 ? 3.730 3.190 -14.672 1.00 96.25 171 ARG A C 1
ATOM 1252 O O . ARG A 1 171 ? 3.844 4.299 -14.166 1.00 96.25 171 ARG A O 1
ATOM 1259 N N . SER A 1 172 ? 4.621 2.653 -15.496 1.00 94.62 172 SER A N 1
ATOM 1260 C CA . SER A 1 172 ? 5.764 3.396 -16.009 1.00 94.62 172 SER A CA 1
ATOM 1261 C C . SER A 1 172 ? 5.343 4.336 -17.136 1.00 94.62 172 SER A C 1
ATOM 1263 O O . SER A 1 172 ? 4.651 3.899 -18.060 1.00 94.62 172 SER A O 1
ATOM 1265 N N . GLU A 1 173 ? 5.866 5.551 -17.107 1.00 88.00 173 GLU A N 1
ATOM 1266 C CA . GLU A 1 173 ? 5.982 6.469 -18.244 1.00 88.00 173 GLU A CA 1
ATOM 1267 C C . GLU A 1 173 ? 7.393 6.420 -18.836 1.00 88.00 173 GLU A C 1
ATOM 1269 O O . GLU A 1 173 ? 8.364 6.298 -18.041 1.00 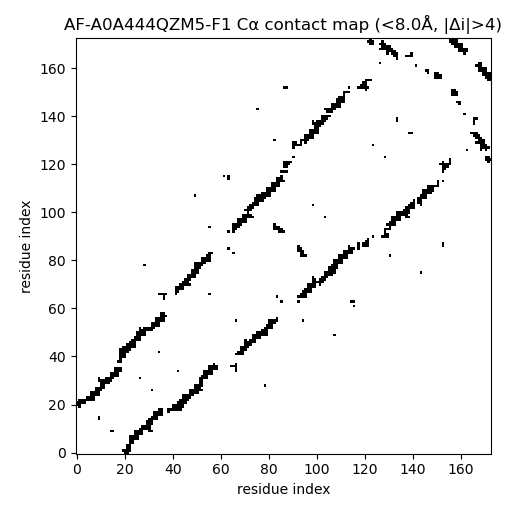88.00 173 GLU A O 1
#

Radius of gyration: 15.29 Å; Cα contacts (8 Å, |Δi|>4): 510; chains: 1; bounding box: 36×27×40 Å

Mean predicted aligned error: 3.87 Å

Solvent-accessible surface area (backbone atoms only — not comparable to full-atom values): 8680 Å² total; per-residue (Å²): 128,53,54,86,86,42,77,48,77,39,52,60,79,39,74,46,81,51,59,47,44,38,29,28,36,36,32,34,66,57,10,36,39,35,37,44,47,78,46,95,52,68,27,32,32,46,42,36,40,31,28,12,38,37,36,58,40,77,90,75,79,82,79,87,62,65,41,54,40,37,30,22,28,37,41,24,58,70,7,38,40,37,34,39,31,36,54,66,54,68,75,68,46,30,22,31,43,33,33,52,51,32,38,34,34,57,28,25,31,37,32,62,39,70,49,88,72,57,67,48,40,52,84,52,61,92,81,26,38,47,41,33,43,37,37,81,80,20,46,46,45,91,60,20,61,44,72,67,53,88,37,71,21,58,91,31,40,44,47,76,43,78,51,98,67,40,24,29,18,36,34,49,92

Organism: Escherichia coli (NCBI:txid562)

Sequence (173 aa):
IAQRGTALKLTGSTVLNGAIDPTNVTLASGATWNIPDNATVQSVVDDLSHAGQIHFTSTRTGKFVPATLKVKNLNGQNGTISLRVRPDMAQNNADRLVIDGGRATGKTILNLVNAGNSASGLATSGKGIQVVEAINGATTEEGAFVQGNRLQAGAFNYSLNRDSDESWYLRSE

Nearest PDB structures (foldseek):
  7ko9-assembly1_A  TM=8.466E-01  e=2.835E-14  Escherichia coli
  7koh-assembly1_A  TM=7.029E-01  e=7.896E-15  Escherichia coli O157:H7
  7koh-assembly4_D  TM=7.586E-01  e=1.644E-13  Escherichia coli O157:H7
  2iou-assembly1_H  TM=6.967E-01  e=1.254E-04  Bordetella bronchiseptica RB50

Foldseek 3Di:
DDDEEAEDEFDAQAEAEAAQDEEAYEYAANYEYEYELPHPDAHEYEHYHANYEYEYDYPDDDDQGAGEHEYQEYEHPAHEYEKEAAQADAAARIHAYEHEPHEQDHAYEYEYHDPPPALAGDAADDQAHWHYHYDPNYAYDPRSYAYPDWDDHHPWTWHWDADPNRTIHTGTD

Secondary structure (DSSP, 8-state):
-PPTT-EEEE-TT-EEES---SEEEEE-TT-EEEEETT-SS-EEEEEEEESSEEEEE---SSS----EEEEEEEEEEEEEEEEEE-TTSSTT-B-EEEEESSEEEEEEEEEEEEGGG-S---PPPTT-EEEEEEETT-EE-TTSEEE-S-EEETTEEEEEEE-TTS-EEEEE-